Protein AF-A0A345YIS7-F1 (afdb_monomer_lite)

Foldseek 3Di:
DDFDWDWDFLLPDDQQWKFQCPPPCFQAPPVDPRPQVPPDRIFGWHDWDDPDPQWIWTDDDRGITIDGRRDIITTTDDDD

Secondary structure (DSSP, 8-state):
----PEEEEGGG--TT-EEE-TT-TTTS-TTSSSTT--SSSEEE--EEEE-SSSEEEEEETTEEEEEETTPEEEEPPP--

Organism: NCBI:txid2182384

Sequence (80 aa):
MTVIPRLVAAKNIREGDVLDLEGDEFADRPTDDHANNFEYEYQPVHEVERETADCIRIGGDGWLVGFPEDHLLKVIPKED

pLDDT: mean 83.29, std 15.29, range [48.41, 96.81]

Radius of gyration: 12.09 Å; chains: 1; bounding box: 33×27×32 Å

Structure (mmCIF, N/CA/C/O backbone):
data_AF-A0A345YIS7-F1
#
_entry.id   AF-A0A345YIS7-F1
#
loop_
_atom_site.group_PDB
_atom_site.id
_atom_site.type_symbol
_atom_site.label_atom_id
_atom_site.label_alt_id
_atom_site.label_comp_id
_atom_site.label_asym_id
_atom_site.label_entity_id
_atom_site.label_seq_id
_atom_site.pdbx_PDB_ins_code
_atom_site.Cartn_x
_atom_site.Cartn_y
_atom_site.Cartn_z
_atom_site.occupancy
_atom_site.B_iso_or_equiv
_atom_site.auth_seq_id
_atom_site.auth_comp_id
_atom_site.auth_asym_id
_atom_site.auth_atom_id
_atom_site.pdbx_PDB_model_num
ATOM 1 N N . MET A 1 1 ? 18.396 -16.749 0.873 1.00 52.56 1 MET A N 1
ATOM 2 C CA . MET A 1 1 ? 17.063 -17.307 1.178 1.00 52.56 1 MET A CA 1
ATOM 3 C C . MET A 1 1 ? 16.086 -16.719 0.179 1.00 52.56 1 MET A C 1
ATOM 5 O O . MET A 1 1 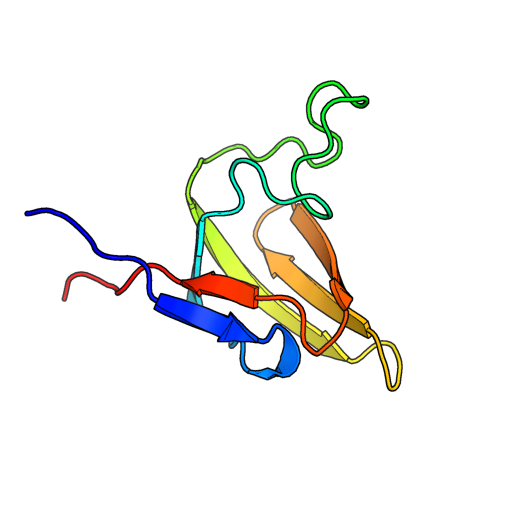? 16.249 -15.560 -0.166 1.00 52.56 1 MET A O 1
ATOM 9 N N . THR A 1 2 ? 15.147 -17.501 -0.355 1.00 58.94 2 THR A N 1
ATOM 10 C CA . THR A 1 2 ? 14.088 -16.951 -1.215 1.00 58.94 2 THR A CA 1
ATOM 11 C C . THR A 1 2 ? 13.005 -16.399 -0.306 1.00 58.94 2 THR A C 1
ATOM 13 O O . THR A 1 2 ? 12.372 -17.166 0.419 1.00 58.94 2 THR A O 1
ATOM 16 N N . VAL A 1 3 ? 12.824 -15.084 -0.316 1.00 67.50 3 VAL A N 1
ATOM 17 C CA . VAL A 1 3 ? 11.711 -14.446 0.380 1.00 67.50 3 VAL A CA 1
ATOM 18 C C . VAL A 1 3 ? 10.448 -14.726 -0.430 1.00 67.50 3 VAL A C 1
ATOM 20 O O . VAL A 1 3 ? 10.406 -14.443 -1.624 1.00 67.50 3 VAL A O 1
ATOM 23 N N . ILE A 1 4 ? 9.454 -15.368 0.185 1.00 78.62 4 ILE A N 1
ATOM 24 C CA . ILE A 1 4 ? 8.180 -15.678 -0.470 1.00 78.62 4 ILE A CA 1
ATOM 25 C C . ILE A 1 4 ? 7.168 -14.615 -0.025 1.00 78.62 4 ILE A C 1
ATOM 27 O O . ILE A 1 4 ? 6.792 -14.618 1.152 1.00 78.62 4 ILE A O 1
ATOM 31 N N . PRO A 1 5 ? 6.727 -13.715 -0.924 1.00 83.44 5 PRO A N 1
ATOM 32 C CA . PRO A 1 5 ? 5.712 -12.728 -0.595 1.00 83.44 5 PRO A CA 1
ATOM 33 C C . PRO A 1 5 ? 4.391 -13.404 -0.225 1.00 83.44 5 PRO A C 1
ATOM 35 O O . PRO A 1 5 ? 3.978 -14.393 -0.840 1.00 83.44 5 PRO A O 1
ATOM 38 N N . ARG A 1 6 ? 3.689 -12.836 0.754 1.00 91.62 6 ARG A N 1
ATOM 39 C CA . ARG A 1 6 ? 2.311 -13.211 1.075 1.00 91.62 6 ARG A CA 1
ATOM 40 C C . ARG A 1 6 ? 1.353 -12.263 0.365 1.00 91.62 6 ARG A C 1
ATOM 42 O O . ARG A 1 6 ? 1.519 -11.057 0.458 1.00 91.62 6 ARG A O 1
ATOM 49 N N . LEU A 1 7 ? 0.300 -12.793 -0.250 1.00 94.56 7 LEU A N 1
ATOM 50 C CA . LEU A 1 7 ? -0.796 -11.966 -0.756 1.00 94.56 7 LEU A CA 1
ATOM 51 C C . LEU A 1 7 ? -1.750 -11.581 0.380 1.00 94.56 7 LEU A C 1
ATOM 53 O O . LEU A 1 7 ? -2.240 -12.445 1.117 1.00 94.56 7 LEU A O 1
ATOM 57 N N . VAL A 1 8 ? -2.007 -10.284 0.519 1.00 96.00 8 VAL A N 1
ATOM 58 C CA . VAL A 1 8 ? -2.875 -9.702 1.547 1.00 96.00 8 VAL A CA 1
ATOM 59 C C . VAL A 1 8 ? -3.801 -8.687 0.888 1.00 96.00 8 VAL A C 1
ATOM 61 O O . VAL A 1 8 ? -3.355 -7.862 0.103 1.00 96.00 8 VAL A O 1
ATOM 64 N N . ALA A 1 9 ? -5.098 -8.750 1.192 1.00 96.81 9 ALA A N 1
ATOM 65 C CA . ALA A 1 9 ? -6.047 -7.753 0.698 1.00 96.81 9 ALA A CA 1
ATOM 66 C C . ALA A 1 9 ? -5.728 -6.362 1.271 1.00 96.81 9 ALA A C 1
ATOM 68 O O . ALA A 1 9 ? -5.406 -6.268 2.458 1.00 96.81 9 ALA A O 1
ATOM 69 N N . ALA A 1 10 ? -5.887 -5.303 0.475 1.00 96.12 10 ALA A N 1
ATOM 70 C CA . ALA A 1 10 ? -5.564 -3.924 0.845 1.00 96.12 10 ALA A CA 1
ATOM 71 C C . ALA A 1 10 ? -6.179 -3.501 2.189 1.00 96.12 10 ALA A C 1
ATOM 73 O O . ALA A 1 10 ? -5.501 -2.913 3.028 1.00 96.12 10 ALA A O 1
ATOM 74 N N . LYS A 1 11 ? -7.426 -3.901 2.468 1.00 96.25 11 LYS A N 1
ATOM 75 C CA . LYS A 1 11 ? -8.103 -3.623 3.751 1.00 96.25 11 LYS A CA 1
ATOM 76 C C . LYS A 1 11 ? -7.467 -4.250 4.991 1.00 96.25 11 LYS A C 1
ATOM 78 O O . LYS A 1 11 ? -7.856 -3.916 6.106 1.00 96.25 11 LYS A O 1
ATOM 83 N N . ASN A 1 12 ? -6.549 -5.193 4.807 1.00 96.56 12 ASN A N 1
ATOM 84 C CA . ASN A 1 12 ? -5.845 -5.881 5.884 1.00 96.56 12 ASN A CA 1
ATOM 85 C C . ASN A 1 12 ? -4.381 -5.439 6.026 1.00 96.56 12 ASN A C 1
ATOM 87 O O . ASN A 1 12 ? -3.715 -5.951 6.928 1.00 96.56 12 ASN A O 1
ATOM 91 N N . ILE A 1 13 ? -3.891 -4.534 5.170 1.00 96.31 13 ILE A N 1
ATOM 92 C CA . ILE A 1 13 ? -2.545 -3.955 5.273 1.00 96.31 13 ILE A CA 1
ATOM 93 C C . ILE A 1 13 ? -2.449 -3.071 6.511 1.00 96.31 13 ILE A C 1
ATOM 95 O O . ILE A 1 13 ? -3.425 -2.439 6.925 1.00 96.31 13 ILE A O 1
ATOM 99 N N . ARG A 1 14 ? -1.270 -3.060 7.131 1.00 95.62 14 ARG A N 1
ATOM 100 C CA . ARG A 1 14 ? -1.004 -2.316 8.359 1.00 95.62 14 ARG A CA 1
ATOM 101 C C . ARG A 1 14 ? 0.270 -1.499 8.236 1.00 95.62 14 ARG A C 1
ATOM 103 O O . ARG A 1 14 ? 1.198 -1.859 7.519 1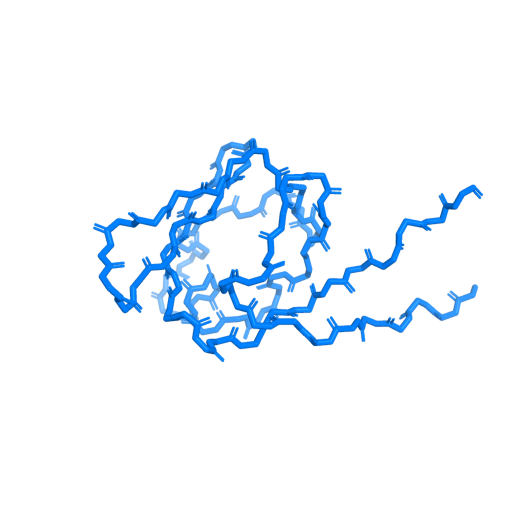.00 95.62 14 ARG A O 1
ATOM 110 N N . GLU A 1 15 ? 0.327 -0.424 9.012 1.00 95.69 15 GLU A N 1
ATOM 111 C CA . GLU A 1 15 ? 1.568 0.312 9.236 1.00 95.69 15 GLU A CA 1
ATOM 112 C C . GLU A 1 15 ? 2.675 -0.641 9.710 1.00 95.69 15 GLU A C 1
ATOM 114 O O . GLU A 1 15 ? 2.469 -1.491 10.584 1.00 95.69 15 GLU A O 1
ATOM 119 N N . GLY A 1 16 ? 3.857 -0.504 9.115 1.00 93.50 16 GLY A N 1
ATOM 120 C CA . GLY A 1 16 ? 5.013 -1.356 9.363 1.00 93.50 16 GLY A CA 1
ATOM 121 C C . GLY A 1 16 ? 5.116 -2.598 8.474 1.00 93.50 16 GLY A C 1
ATOM 122 O O . GLY A 1 16 ? 6.166 -3.250 8.536 1.00 93.50 16 GLY A O 1
ATOM 123 N N . ASP A 1 17 ? 4.097 -2.911 7.664 1.00 94.81 17 ASP A N 1
ATOM 124 C CA . ASP A 1 17 ? 4.229 -3.858 6.551 1.00 94.81 17 ASP A CA 1
ATOM 125 C C . ASP A 1 17 ? 5.187 -3.295 5.486 1.00 94.81 17 ASP A C 1
ATOM 127 O O . ASP A 1 17 ? 5.411 -2.086 5.390 1.00 94.81 17 ASP A O 1
ATOM 131 N N . VAL A 1 18 ? 5.767 -4.186 4.683 1.00 93.50 18 VAL A N 1
ATOM 132 C CA . VAL A 1 18 ? 6.609 -3.831 3.535 1.00 93.50 18 VAL A CA 1
ATOM 133 C C . VAL A 1 18 ? 5.983 -4.440 2.292 1.00 93.50 18 VAL A C 1
ATOM 135 O O . VAL A 1 18 ? 5.734 -5.648 2.262 1.00 93.50 18 VAL A O 1
ATOM 138 N N . LEU A 1 19 ? 5.709 -3.610 1.290 1.00 92.25 19 LEU A N 1
ATOM 139 C CA . LEU A 1 19 ? 5.028 -4.017 0.067 1.00 92.25 19 LEU A CA 1
ATOM 140 C C . LEU A 1 19 ? 6.009 -4.131 -1.097 1.00 92.25 19 LEU A C 1
ATOM 142 O O . LEU A 1 19 ? 6.829 -3.241 -1.294 1.00 92.25 19 LEU A O 1
ATOM 146 N N . ASP A 1 20 ? 5.888 -5.201 -1.878 1.00 91.56 20 ASP A N 1
ATOM 147 C CA . ASP A 1 20 ? 6.399 -5.248 -3.251 1.00 91.56 20 ASP A CA 1
ATOM 148 C C . ASP A 1 20 ? 5.296 -4.707 -4.170 1.00 91.56 20 ASP A C 1
ATOM 150 O O . ASP A 1 20 ? 4.256 -5.350 -4.353 1.00 91.56 20 ASP A O 1
ATOM 154 N N . LEU A 1 21 ? 5.519 -3.494 -4.679 1.00 88.94 21 LEU A N 1
ATOM 155 C CA . LEU A 1 21 ? 4.598 -2.780 -5.566 1.00 88.94 21 LEU A CA 1
ATOM 156 C C . LEU A 1 21 ? 5.015 -2.866 -7.042 1.00 88.94 21 LEU A C 1
ATOM 158 O O . LEU A 1 21 ? 4.333 -2.293 -7.892 1.00 88.94 21 LEU A O 1
ATOM 162 N N . GLU A 1 22 ? 6.099 -3.580 -7.362 1.00 85.19 22 GLU A N 1
ATOM 163 C CA . GLU A 1 22 ? 6.569 -3.722 -8.738 1.00 85.19 22 GLU A CA 1
ATOM 164 C C . GLU A 1 22 ? 5.530 -4.478 -9.581 1.00 85.19 22 GLU A C 1
ATOM 166 O O . GLU A 1 22 ? 5.084 -5.589 -9.243 1.00 85.19 22 GLU A O 1
ATOM 171 N N . GLY A 1 23 ? 5.139 -3.856 -10.697 1.00 82.75 23 GLY A N 1
ATOM 172 C CA . GLY A 1 23 ? 4.152 -4.382 -11.634 1.00 82.75 23 GLY A CA 1
ATOM 173 C C . GLY A 1 23 ? 2.706 -4.366 -11.131 1.00 82.75 23 GLY A C 1
ATOM 174 O O . GLY A 1 23 ? 1.847 -4.988 -11.763 1.00 82.75 23 GLY A O 1
ATOM 175 N N . ASP A 1 24 ? 2.414 -3.700 -10.011 1.00 89.00 24 ASP A N 1
ATOM 176 C CA . ASP A 1 24 ? 1.043 -3.523 -9.537 1.00 89.00 24 ASP A CA 1
ATOM 177 C C . ASP A 1 24 ? 0.262 -2.548 -10.437 1.00 89.00 24 ASP A C 1
ATOM 179 O O . ASP A 1 24 ? 0.728 -1.462 -10.759 1.00 89.00 24 ASP A O 1
ATOM 183 N N . GLU A 1 25 ? -0.964 -2.893 -10.831 1.00 86.62 25 GLU A N 1
ATOM 184 C CA . GLU A 1 25 ? -1.735 -2.094 -11.797 1.00 86.62 25 GLU A CA 1
ATOM 185 C C . GLU A 1 25 ? -2.205 -0.717 -11.280 1.00 86.62 25 GLU A C 1
ATOM 187 O O . GLU A 1 25 ? -2.580 0.158 -12.073 1.00 86.62 25 GLU A O 1
ATOM 192 N N . PHE A 1 26 ? -2.241 -0.518 -9.960 1.00 87.38 26 PHE A N 1
ATOM 193 C CA . PHE A 1 26 ? -2.626 0.746 -9.329 1.00 87.38 26 PHE A CA 1
ATOM 194 C C . PHE A 1 26 ? -1.402 1.559 -8.925 1.00 87.38 26 PHE A C 1
ATOM 196 O O . PHE A 1 26 ? -1.431 2.787 -9.015 1.00 87.38 26 PHE A O 1
ATOM 203 N N . ALA A 1 27 ? -0.337 0.879 -8.506 1.00 85.50 27 ALA A N 1
ATOM 204 C CA . ALA A 1 27 ? 0.894 1.508 -8.056 1.00 85.50 27 ALA A CA 1
ATOM 205 C C . ALA A 1 27 ? 1.876 1.800 -9.210 1.00 85.50 27 ALA A C 1
ATOM 207 O O . ALA A 1 27 ? 2.447 2.889 -9.253 1.00 85.50 27 ALA A O 1
ATOM 208 N N . ASP A 1 28 ? 2.042 0.877 -10.156 1.00 77.75 28 ASP A N 1
ATOM 209 C CA . ASP A 1 28 ? 3.101 0.855 -11.175 1.00 77.75 28 ASP A CA 1
ATOM 210 C C . ASP A 1 28 ? 2.516 0.754 -12.600 1.00 77.75 28 ASP A C 1
ATOM 212 O O . ASP A 1 28 ? 2.652 -0.238 -13.322 1.00 77.75 28 ASP A O 1
ATOM 216 N N . ARG A 1 29 ? 1.768 1.790 -13.008 1.00 67.81 29 ARG A N 1
ATOM 217 C CA . ARG A 1 29 ? 1.117 1.818 -14.328 1.00 67.81 29 ARG A CA 1
ATOM 218 C C . ARG A 1 29 ? 2.128 2.048 -15.460 1.00 67.81 29 ARG A C 1
ATOM 220 O O . ARG A 1 29 ? 2.790 3.079 -15.464 1.00 67.81 29 ARG A O 1
ATOM 227 N N . PRO A 1 30 ? 2.125 1.216 -16.520 1.00 54.75 30 PRO A N 1
ATOM 228 C CA . PRO A 1 30 ? 3.114 1.263 -17.605 1.00 54.75 30 PRO A CA 1
ATOM 229 C C . PRO A 1 30 ? 2.964 2.444 -18.583 1.00 54.75 30 PRO A C 1
ATOM 231 O O . PRO A 1 30 ? 3.739 2.554 -19.530 1.00 54.75 30 PRO A O 1
ATOM 234 N N . THR A 1 31 ? 1.937 3.288 -18.431 1.00 55.75 31 THR A N 1
ATOM 235 C CA . THR A 1 31 ? 1.690 4.449 -19.310 1.00 55.75 31 THR A CA 1
ATOM 236 C C . THR A 1 31 ? 2.187 5.772 -18.741 1.00 55.75 31 THR A C 1
ATOM 238 O O . THR A 1 31 ? 2.226 6.757 -19.473 1.00 55.75 31 THR A O 1
ATOM 241 N N . ASP A 1 32 ? 2.528 5.798 -17.458 1.00 54.03 32 ASP A N 1
ATOM 242 C CA . ASP A 1 32 ? 3.285 6.881 -16.848 1.00 54.03 32 ASP A CA 1
ATOM 243 C C . ASP A 1 32 ? 4.722 6.377 -16.731 1.00 54.03 32 ASP A C 1
ATOM 245 O O . ASP A 1 32 ? 4.931 5.250 -16.285 1.00 54.03 32 ASP A O 1
ATOM 249 N N . ASP A 1 33 ? 5.711 7.179 -17.121 1.00 48.41 33 ASP A N 1
ATOM 250 C CA . ASP A 1 33 ? 7.092 6.965 -16.676 1.00 48.41 33 ASP A CA 1
ATOM 251 C C . ASP A 1 33 ? 7.069 7.017 -15.135 1.00 48.41 33 ASP A C 1
ATOM 253 O O . ASP A 1 33 ? 7.154 8.091 -14.551 1.00 48.41 33 ASP A O 1
ATOM 257 N N . HIS A 1 34 ? 6.842 5.875 -14.479 1.00 49.34 34 HIS A N 1
ATOM 258 C CA . HIS A 1 34 ? 6.729 5.725 -13.028 1.00 49.34 34 HIS A CA 1
ATOM 259 C C . HIS A 1 34 ? 5.783 6.751 -12.360 1.00 49.34 34 HIS A C 1
ATOM 261 O O . HIS A 1 34 ? 6.248 7.636 -11.644 1.00 49.34 34 HIS A O 1
ATOM 267 N N . ALA A 1 35 ? 4.455 6.627 -12.522 1.00 50.66 35 ALA A N 1
ATOM 268 C CA . ALA A 1 35 ? 3.465 7.572 -11.955 1.00 50.66 35 ALA A CA 1
ATOM 269 C C . ALA A 1 35 ? 3.702 7.941 -10.476 1.00 50.66 35 ALA A C 1
ATOM 271 O O . ALA A 1 35 ? 3.445 9.071 -10.066 1.00 50.66 35 ALA A O 1
ATOM 272 N N . ASN A 1 36 ? 4.196 6.982 -9.685 1.00 54.84 36 ASN A N 1
ATOM 273 C CA . ASN A 1 36 ? 4.465 7.136 -8.254 1.00 54.84 36 ASN A CA 1
ATOM 274 C C . ASN A 1 36 ? 5.960 7.176 -7.901 1.00 54.84 36 ASN A C 1
ATOM 276 O O . ASN A 1 36 ? 6.294 7.250 -6.724 1.00 54.84 36 ASN A O 1
ATOM 280 N N . ASN A 1 37 ? 6.843 7.140 -8.909 1.00 55.62 37 ASN A N 1
ATOM 281 C CA . ASN A 1 37 ? 8.293 7.299 -8.800 1.00 55.62 37 ASN A CA 1
ATOM 282 C C . ASN A 1 37 ? 8.900 6.565 -7.592 1.00 55.62 37 ASN A C 1
ATOM 284 O O . ASN A 1 37 ? 9.653 7.152 -6.815 1.00 55.62 37 ASN A O 1
ATOM 288 N N . PHE A 1 38 ? 8.521 5.293 -7.410 1.00 62.03 38 PHE A N 1
ATOM 289 C CA . PHE A 1 38 ? 8.995 4.480 -6.298 1.00 62.03 38 PHE A CA 1
ATOM 290 C C . PHE A 1 38 ? 10.524 4.464 -6.294 1.00 62.03 38 PHE A C 1
ATOM 292 O O . PHE A 1 38 ? 11.154 3.940 -7.209 1.00 62.03 38 PHE A O 1
ATOM 299 N N . GLU A 1 39 ? 11.122 5.045 -5.255 1.00 54.91 39 GLU A N 1
ATOM 300 C CA . GLU A 1 39 ? 12.581 5.106 -5.107 1.00 54.91 39 GLU A CA 1
ATOM 301 C C . GLU A 1 39 ? 13.182 3.703 -4.871 1.00 54.91 39 GLU A C 1
ATOM 303 O O . GLU A 1 39 ? 14.372 3.479 -5.087 1.00 54.91 39 GLU A O 1
ATOM 308 N N . TYR A 1 40 ? 12.336 2.739 -4.482 1.00 61.59 40 TYR A N 1
ATOM 309 C CA . TYR A 1 40 ? 12.701 1.380 -4.095 1.00 61.59 40 TYR A CA 1
ATOM 310 C C . TYR A 1 40 ? 11.662 0.355 -4.577 1.00 61.59 40 TYR A C 1
ATOM 312 O O . TYR A 1 40 ? 10.468 0.643 -4.625 1.00 61.59 40 TYR A O 1
ATOM 320 N N . GLU A 1 41 ? 12.115 -0.867 -4.866 1.00 71.81 41 GLU A N 1
ATOM 321 C CA . GLU A 1 41 ? 11.267 -2.035 -5.183 1.00 71.81 41 GLU A CA 1
ATOM 322 C C . GLU A 1 41 ? 10.335 -2.403 -4.010 1.00 71.81 41 GLU A C 1
ATOM 324 O O . GLU A 1 41 ? 9.189 -2.806 -4.205 1.00 71.81 41 GLU A O 1
ATOM 329 N N . TYR A 1 42 ? 10.808 -2.189 -2.776 1.00 86.31 42 TYR A N 1
ATOM 330 C CA . TYR A 1 42 ? 10.078 -2.479 -1.544 1.00 86.31 42 TYR A CA 1
ATOM 331 C C . TYR A 1 42 ? 9.716 -1.201 -0.800 1.00 86.31 42 TYR A C 1
ATOM 333 O O . TYR A 1 42 ? 10.590 -0.416 -0.433 1.00 86.31 42 TYR A O 1
ATOM 341 N N . GLN A 1 43 ? 8.427 -1.027 -0.532 1.00 89.94 43 GLN A N 1
ATOM 342 C CA . GLN A 1 43 ? 7.882 0.195 0.038 1.00 89.94 43 GLN A CA 1
ATOM 343 C C . GLN A 1 43 ? 7.368 -0.039 1.465 1.00 89.94 43 GLN A C 1
ATOM 345 O O . GLN A 1 43 ? 6.439 -0.832 1.657 1.00 89.94 43 GLN A O 1
ATOM 350 N N . PRO A 1 44 ? 7.957 0.611 2.487 1.00 92.62 44 PRO A N 1
ATOM 351 C CA . PRO A 1 44 ? 7.444 0.536 3.847 1.00 92.62 44 PRO A CA 1
ATOM 352 C C . PRO A 1 44 ? 6.123 1.303 3.960 1.00 92.62 44 PRO A C 1
ATOM 354 O O . PRO A 1 44 ? 5.983 2.417 3.453 1.00 92.62 44 PRO A O 1
ATOM 357 N N . VAL A 1 45 ? 5.155 0.706 4.653 1.00 94.31 45 VAL A N 1
ATOM 358 C CA . VAL A 1 45 ? 3.868 1.343 4.942 1.00 94.31 45 VAL A CA 1
ATOM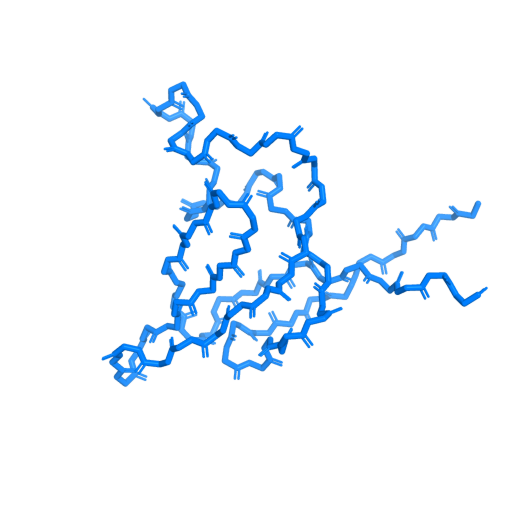 359 C C . VAL A 1 45 ? 3.996 2.177 6.211 1.00 94.31 45 VAL A C 1
ATOM 361 O O . VAL A 1 45 ? 4.254 1.636 7.291 1.00 94.31 45 VAL A O 1
ATOM 364 N N . HIS A 1 46 ? 3.770 3.482 6.095 1.00 95.31 46 HIS A N 1
ATOM 365 C CA . HIS A 1 46 ? 3.740 4.413 7.227 1.00 95.31 46 HIS A CA 1
ATOM 366 C C . HIS A 1 46 ? 2.344 4.953 7.524 1.00 95.31 46 HIS A C 1
ATOM 368 O O . HIS A 1 46 ? 2.103 5.368 8.653 1.00 95.31 46 HIS A O 1
ATOM 374 N N . GLU A 1 47 ? 1.428 4.917 6.554 1.00 95.19 47 GLU A N 1
ATOM 375 C CA . GLU A 1 47 ? 0.036 5.317 6.748 1.00 95.19 47 GLU A CA 1
ATOM 376 C C . GLU A 1 47 ? -0.937 4.380 6.020 1.00 95.19 47 GLU A C 1
ATOM 378 O O . GLU A 1 47 ? -0.666 3.896 4.916 1.00 95.19 47 GLU A O 1
ATOM 383 N N . VAL A 1 48 ? -2.093 4.141 6.646 1.00 96.00 48 VAL A N 1
ATOM 384 C CA . VAL A 1 48 ? -3.240 3.450 6.043 1.00 96.00 48 VAL A CA 1
ATOM 385 C C . VAL A 1 48 ? -4.516 4.202 6.415 1.00 96.00 48 VAL A C 1
ATOM 387 O O . VAL A 1 48 ? -4.895 4.259 7.585 1.00 96.00 48 VAL A O 1
ATOM 390 N N . GLU A 1 49 ? -5.213 4.752 5.424 1.00 95.06 49 GLU A N 1
ATOM 391 C CA . GLU A 1 49 ? -6.469 5.480 5.613 1.00 95.06 49 GLU A CA 1
ATOM 392 C C . GLU A 1 49 ? -7.590 4.871 4.765 1.00 95.06 49 GLU A C 1
ATOM 394 O O . GLU A 1 49 ? -7.437 4.606 3.574 1.00 95.06 49 GLU A O 1
ATOM 399 N N . ARG A 1 50 ? -8.766 4.672 5.366 1.00 90.69 50 ARG A N 1
ATOM 400 C CA . ARG A 1 50 ? -9.965 4.262 4.628 1.00 90.69 50 ARG A CA 1
ATOM 401 C C . ARG A 1 50 ? -10.708 5.497 4.134 1.00 90.69 50 ARG A C 1
ATOM 403 O O . ARG A 1 50 ? -11.471 6.095 4.886 1.00 90.69 50 ARG A O 1
ATOM 410 N N . GLU A 1 51 ? -10.498 5.854 2.871 1.00 78.88 51 GLU A N 1
ATOM 411 C CA . GLU A 1 51 ? -11.112 7.045 2.270 1.00 78.88 51 GLU A CA 1
ATOM 412 C C . GLU A 1 51 ? -12.602 6.846 1.964 1.00 78.88 51 GLU A C 1
ATOM 414 O O . GLU A 1 51 ? -13.409 7.760 2.133 1.00 78.88 51 GLU A O 1
ATOM 419 N N . THR A 1 52 ? -12.989 5.645 1.523 1.00 85.38 52 THR A N 1
ATOM 420 C CA . THR A 1 52 ? -14.388 5.294 1.227 1.00 85.38 52 THR A CA 1
ATOM 421 C C . THR A 1 52 ? -14.703 3.859 1.655 1.00 85.38 52 THR A C 1
ATOM 423 O O . THR A 1 52 ? -13.847 3.154 2.187 1.00 85.38 52 THR A O 1
ATOM 426 N N . ALA A 1 53 ? -15.942 3.403 1.439 1.00 86.44 53 ALA A N 1
ATOM 427 C CA . ALA A 1 53 ? -16.309 2.010 1.699 1.00 86.44 53 ALA A CA 1
ATOM 428 C C . ALA A 1 53 ? -15.506 1.010 0.845 1.00 86.44 53 ALA A C 1
ATOM 430 O O . ALA A 1 53 ? -15.276 -0.100 1.314 1.00 86.44 53 ALA A O 1
ATOM 431 N N . ASP A 1 54 ? -15.039 1.434 -0.336 1.00 92.19 54 ASP A N 1
ATOM 432 C CA . ASP A 1 54 ? -14.460 0.553 -1.356 1.00 92.19 54 ASP A CA 1
ATOM 433 C C . ASP A 1 54 ? -12.985 0.873 -1.672 1.00 92.19 54 ASP A C 1
ATOM 435 O O . ASP A 1 54 ? -12.368 0.178 -2.478 1.00 92.19 54 ASP A O 1
ATOM 439 N N . CYS A 1 55 ? -12.405 1.908 -1.047 1.00 93.81 55 CYS A N 1
ATOM 440 C CA . CYS A 1 55 ? -11.034 2.370 -1.290 1.00 93.81 55 CYS A CA 1
ATOM 441 C C . CYS A 1 55 ? -10.234 2.483 0.013 1.00 93.81 55 CYS A C 1
ATOM 443 O O . CYS A 1 55 ? -10.694 3.089 0.988 1.00 93.81 55 CYS A O 1
ATOM 445 N N . ILE A 1 56 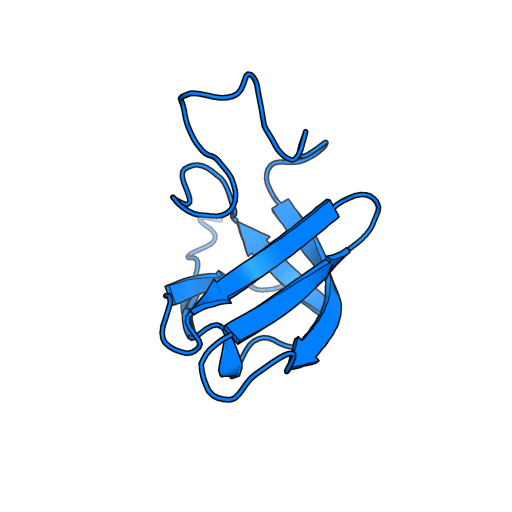? -9.017 1.941 -0.007 1.00 95.62 56 ILE A N 1
ATOM 446 C CA . ILE A 1 56 ? -8.008 2.054 1.045 1.00 95.62 56 ILE A CA 1
ATOM 447 C C . ILE A 1 56 ? -6.811 2.800 0.463 1.00 95.62 56 ILE A C 1
ATOM 449 O O . ILE A 1 56 ? -6.209 2.345 -0.508 1.00 95.62 56 ILE A O 1
ATOM 453 N N . ARG A 1 57 ? -6.454 3.931 1.064 1.00 94.88 57 ARG A N 1
ATOM 454 C CA . ARG A 1 57 ? -5.231 4.661 0.750 1.00 94.88 57 ARG A CA 1
ATOM 455 C C . ARG A 1 57 ? -4.101 4.138 1.621 1.00 94.88 57 ARG A C 1
ATOM 457 O O . ARG A 1 57 ? -4.240 4.071 2.840 1.00 94.88 57 ARG A O 1
ATOM 464 N N . ILE A 1 58 ? -2.997 3.767 0.992 1.00 95.06 58 ILE A N 1
ATOM 465 C CA . ILE A 1 58 ? -1.794 3.256 1.646 1.00 95.06 58 ILE A CA 1
ATOM 466 C C . ILE A 1 58 ? -0.634 4.137 1.198 1.00 95.06 58 ILE A C 1
ATOM 468 O O . ILE A 1 58 ? -0.533 4.465 0.014 1.00 95.06 58 ILE A O 1
ATOM 472 N N . GLY A 1 59 ? 0.213 4.542 2.138 1.00 93.44 59 GLY A N 1
ATOM 473 C CA . GLY A 1 59 ? 1.322 5.442 1.855 1.00 93.44 59 GLY A CA 1
ATOM 474 C C . GLY A 1 59 ? 2.541 5.200 2.725 1.00 93.44 59 GLY A C 1
ATOM 475 O O . GLY A 1 59 ? 2.497 4.505 3.748 1.00 93.44 59 GLY A O 1
ATOM 476 N N . GLY A 1 60 ? 3.636 5.806 2.291 1.00 90.50 60 GLY A N 1
ATOM 477 C CA . GLY A 1 60 ? 4.924 5.777 2.959 1.00 90.50 60 GLY A CA 1
ATOM 478 C C . GLY A 1 60 ? 5.763 6.996 2.595 1.00 90.50 60 GLY A C 1
ATOM 479 O O . GLY A 1 60 ? 5.233 8.042 2.217 1.00 90.50 60 GLY A O 1
ATOM 480 N N . ASP A 1 61 ? 7.082 6.876 2.715 1.00 85.25 61 ASP A N 1
ATOM 481 C CA . ASP A 1 61 ? 7.994 7.990 2.471 1.00 85.25 61 ASP A CA 1
ATOM 482 C C . ASP A 1 61 ? 7.975 8.391 0.987 1.00 85.25 61 ASP A C 1
ATOM 484 O O . ASP A 1 61 ? 8.621 7.778 0.142 1.00 85.25 61 ASP A O 1
ATOM 488 N N . GLY A 1 62 ? 7.208 9.437 0.671 1.00 81.44 62 GLY A N 1
ATOM 489 C CA . GLY A 1 62 ? 7.153 10.039 -0.662 1.00 81.44 62 GLY A CA 1
ATOM 490 C C . GLY A 1 62 ? 6.209 9.365 -1.662 1.00 81.44 62 GLY A C 1
ATOM 491 O O . GLY A 1 62 ? 6.175 9.800 -2.811 1.00 81.44 62 GLY A O 1
ATOM 492 N N . TRP A 1 63 ? 5.418 8.368 -1.250 1.00 86.50 63 TRP A N 1
ATOM 493 C CA . TRP A 1 63 ? 4.453 7.687 -2.120 1.00 86.50 63 TRP A CA 1
ATOM 494 C C . TRP A 1 63 ? 3.094 7.510 -1.442 1.00 86.50 63 TRP A C 1
ATOM 496 O O . TRP A 1 63 ? 2.995 7.371 -0.221 1.00 86.50 63 TRP A O 1
ATOM 506 N N . LEU A 1 64 ? 2.039 7.505 -2.255 1.00 89.50 64 LEU A N 1
ATOM 507 C CA . LEU A 1 64 ? 0.667 7.380 -1.784 1.00 89.50 64 LEU A CA 1
ATOM 508 C C . LEU A 1 64 ? -0.211 6.785 -2.881 1.00 89.50 64 LEU A C 1
ATOM 510 O O . LEU A 1 64 ? -0.308 7.357 -3.965 1.00 89.50 64 LEU A O 1
ATOM 514 N N . VAL A 1 65 ? -0.864 5.656 -2.607 1.00 91.06 65 VAL A N 1
ATOM 515 C CA . VAL A 1 65 ? -1.686 4.954 -3.602 1.00 91.06 65 VAL A CA 1
ATOM 516 C C . VAL A 1 65 ? -3.011 4.507 -2.993 1.00 91.06 65 VAL A C 1
ATOM 518 O O . VAL A 1 65 ? -3.069 3.988 -1.878 1.00 91.06 65 VAL A O 1
ATOM 521 N N . GLY A 1 66 ? -4.094 4.727 -3.739 1.00 93.56 66 GLY A N 1
ATOM 522 C CA . GLY A 1 66 ? -5.422 4.209 -3.425 1.00 93.56 66 GLY A CA 1
ATOM 523 C C . GLY A 1 66 ? -5.648 2.849 -4.077 1.00 93.56 66 GLY A C 1
ATOM 524 O O . GLY A 1 66 ? -5.460 2.700 -5.284 1.00 93.56 66 GLY A O 1
ATOM 525 N N . PHE A 1 67 ? -6.099 1.879 -3.288 1.00 94.62 67 PHE A N 1
ATOM 526 C CA . PHE A 1 67 ? -6.391 0.520 -3.729 1.00 94.62 67 PHE A CA 1
ATOM 527 C C . PHE A 1 67 ? -7.848 0.144 -3.445 1.00 94.62 67 PHE A C 1
ATOM 529 O O . PHE A 1 67 ? -8.385 0.512 -2.394 1.00 94.62 67 PHE A O 1
ATOM 536 N N . PRO A 1 68 ? -8.488 -0.653 -4.320 1.00 96.38 68 PRO A N 1
ATOM 537 C CA . PRO A 1 68 ? -9.722 -1.347 -3.968 1.00 96.38 68 PRO A CA 1
ATOM 538 C C . PRO A 1 68 ? -9.527 -2.214 -2.719 1.00 96.38 68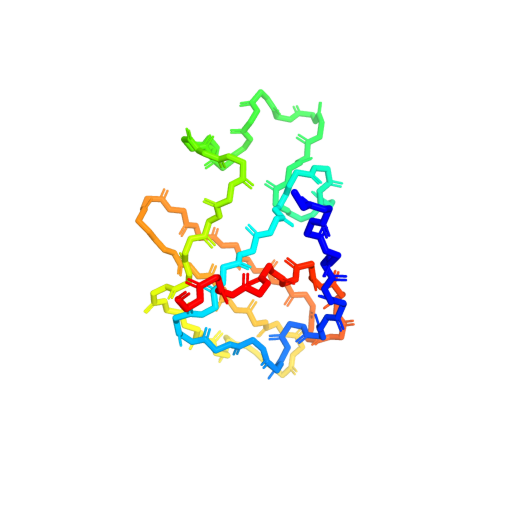 PRO A C 1
ATOM 540 O O . PRO A 1 68 ? -8.489 -2.855 -2.569 1.00 96.38 68 PRO A O 1
ATOM 543 N N . GLU A 1 69 ? -10.523 -2.289 -1.835 1.00 95.81 69 GLU A N 1
ATOM 544 C CA . GLU A 1 69 ? -10.351 -2.941 -0.525 1.00 95.81 69 GLU A CA 1
ATOM 545 C C . GLU A 1 69 ? -9.930 -4.425 -0.580 1.00 95.81 69 GLU A C 1
ATOM 547 O O . GLU A 1 69 ? -9.225 -4.913 0.310 1.00 95.81 69 GLU A O 1
ATOM 552 N N . ASP A 1 70 ? -10.342 -5.122 -1.640 1.00 96.12 70 ASP A N 1
ATOM 553 C CA . ASP A 1 70 ? -10.068 -6.538 -1.889 1.00 96.12 70 ASP A CA 1
ATOM 554 C C . ASP A 1 70 ? -8.881 -6.770 -2.837 1.00 96.12 70 ASP A C 1
ATOM 556 O O . ASP A 1 70 ? -8.544 -7.921 -3.126 1.00 96.12 70 ASP A O 1
ATOM 560 N N . HIS A 1 71 ? -8.225 -5.701 -3.304 1.00 95.69 71 HIS A N 1
ATOM 561 C CA . HIS A 1 71 ? -7.022 -5.806 -4.126 1.00 95.69 71 HIS A CA 1
ATOM 562 C C . HIS A 1 71 ? -5.902 -6.504 -3.354 1.00 95.69 71 HIS A C 1
ATOM 564 O O . HIS A 1 71 ? -5.674 -6.203 -2.182 1.00 95.69 71 HIS A O 1
ATOM 570 N N . LEU A 1 72 ? -5.221 -7.457 -3.989 1.00 96.69 72 LEU A N 1
ATOM 571 C CA . LEU A 1 72 ? -4.205 -8.277 -3.333 1.00 96.69 72 LEU A CA 1
ATOM 572 C C . LEU A 1 72 ? -2.819 -7.665 -3.515 1.00 96.69 72 LEU A C 1
ATOM 574 O O . LEU A 1 72 ? -2.299 -7.617 -4.623 1.00 96.69 72 LEU A O 1
ATOM 578 N N . LEU A 1 73 ? -2.200 -7.294 -2.401 1.00 94.81 73 LEU A N 1
ATOM 579 C CA . LEU A 1 73 ? -0.855 -6.739 -2.341 1.00 94.81 73 LEU A CA 1
ATOM 580 C C . LEU A 1 73 ? 0.137 -7.790 -1.845 1.00 94.81 73 LEU A C 1
ATOM 582 O O . LEU A 1 73 ? -0.185 -8.625 -0.991 1.00 94.81 73 LEU A O 1
ATOM 586 N N . LYS A 1 74 ? 1.354 -7.750 -2.385 1.00 94.06 74 LYS A N 1
ATOM 587 C CA . LYS A 1 74 ? 2.452 -8.625 -1.975 1.00 94.06 74 LYS A CA 1
ATOM 588 C C . LYS A 1 74 ? 3.137 -8.030 -0.744 1.00 94.06 74 LYS A C 1
ATOM 590 O O . LYS A 1 74 ? 3.813 -7.014 -0.838 1.00 94.06 74 LYS A O 1
ATOM 595 N N . VAL A 1 75 ? 2.988 -8.683 0.403 1.00 94.75 75 VAL A N 1
ATOM 596 C CA . VAL A 1 75 ? 3.667 -8.312 1.649 1.00 94.75 75 VAL A CA 1
ATOM 597 C C . VAL A 1 75 ? 4.928 -9.149 1.813 1.00 94.75 75 VAL A C 1
ATOM 599 O O . VAL A 1 75 ? 4.878 -10.385 1.785 1.00 94.75 75 VAL A O 1
ATOM 602 N N . ILE A 1 76 ? 6.051 -8.469 2.015 1.00 91.12 76 ILE A N 1
ATOM 603 C CA . ILE A 1 76 ? 7.354 -9.074 2.268 1.00 91.12 76 ILE A CA 1
ATOM 604 C C . ILE A 1 76 ? 7.493 -9.347 3.775 1.00 91.12 76 ILE A C 1
ATOM 606 O O . ILE A 1 76 ? 7.328 -8.429 4.581 1.00 91.12 76 ILE A O 1
ATOM 610 N N . PRO A 1 77 ? 7.770 -10.594 4.200 1.00 80.31 77 PRO A N 1
ATOM 611 C CA . PRO A 1 77 ? 8.042 -10.880 5.604 1.00 80.31 77 PRO A CA 1
ATOM 612 C C . PRO A 1 77 ? 9.327 -10.170 6.047 1.00 80.31 77 PRO A C 1
ATOM 614 O O . PRO A 1 77 ? 10.345 -10.246 5.360 1.00 80.31 77 PRO A O 1
ATOM 617 N N . LYS A 1 78 ? 9.290 -9.500 7.206 1.00 66.00 78 LYS A N 1
ATOM 618 C CA . LYS A 1 78 ? 10.504 -8.977 7.847 1.00 66.00 78 LYS A CA 1
ATOM 619 C C . LYS A 1 78 ? 11.423 -10.152 8.194 1.00 66.00 78 LYS A C 1
ATOM 621 O O . LYS A 1 78 ? 10.973 -11.105 8.829 1.00 66.00 78 LYS A O 1
ATOM 626 N N . GLU A 1 79 ? 12.680 -10.096 7.762 1.00 59.00 79 GLU A N 1
ATOM 627 C CA . GLU A 1 79 ? 13.731 -10.921 8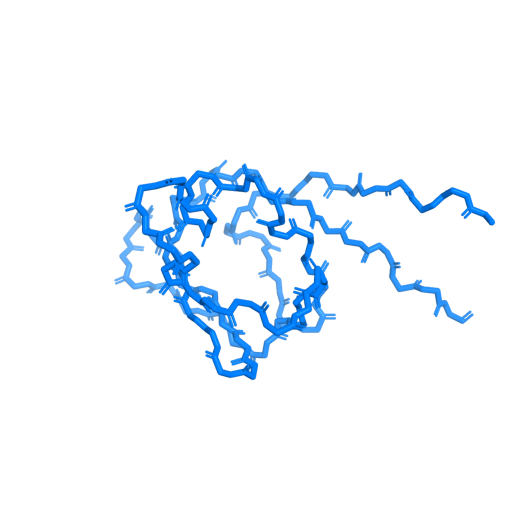.362 1.00 59.00 79 GLU A CA 1
ATOM 628 C C . GLU A 1 79 ? 14.006 -10.333 9.758 1.00 59.00 79 GLU A C 1
ATOM 630 O O . GLU A 1 79 ? 14.395 -9.169 9.862 1.00 59.00 79 GLU A O 1
ATOM 635 N N . ASP A 1 80 ? 13.695 -11.094 10.813 1.00 51.69 80 ASP A N 1
ATOM 636 C CA . ASP A 1 80 ? 14.105 -10.801 12.199 1.00 51.69 80 ASP A CA 1
ATOM 637 C C . ASP A 1 80 ? 15.631 -10.922 12.373 1.00 51.69 80 ASP A C 1
ATOM 639 O O . ASP A 1 80 ? 16.223 -11.876 11.806 1.00 51.69 80 ASP A O 1
#